Protein AF-A0A7S1Q6P8-F1 (afdb_monomer_lite)

Structure (mmCIF, N/CA/C/O backbone):
data_AF-A0A7S1Q6P8-F1
#
_entry.id   AF-A0A7S1Q6P8-F1
#
loop_
_atom_site.group_PDB
_atom_site.id
_atom_site.type_symbol
_atom_site.label_atom_id
_atom_site.label_alt_id
_atom_site.label_comp_id
_atom_site.label_asym_id
_atom_site.label_entity_id
_atom_site.label_seq_id
_atom_site.pdbx_PDB_ins_code
_atom_site.Cartn_x
_atom_site.Cartn_y
_atom_site.Cartn_z
_atom_site.occupancy
_atom_site.B_iso_or_equiv
_atom_site.auth_seq_id
_atom_site.auth_comp_id
_atom_site.auth_asym_id
_atom_site.auth_atom_id
_atom_site.pdbx_PDB_model_num
ATOM 1 N N . TRP A 1 1 ? -20.400 9.292 0.309 1.00 51.25 1 TRP A N 1
ATOM 2 C CA . TRP A 1 1 ? -21.193 10.166 1.201 1.00 51.25 1 TRP A CA 1
ATOM 3 C C . TRP A 1 1 ? -22.597 10.449 0.636 1.00 51.25 1 TRP A C 1
ATOM 5 O O . TRP A 1 1 ? -23.075 11.571 0.716 1.00 51.25 1 TRP A O 1
ATOM 15 N N . ALA A 1 2 ? -23.300 9.441 0.095 1.00 43.91 2 ALA A N 1
ATOM 16 C CA . ALA A 1 2 ? -24.632 9.648 -0.501 1.00 43.91 2 ALA A CA 1
ATOM 17 C C . ALA A 1 2 ? -25.637 8.502 -0.257 1.00 43.91 2 ALA A C 1
ATOM 19 O O . ALA A 1 2 ? -26.727 8.527 -0.811 1.00 43.91 2 ALA A O 1
ATOM 20 N N . GLN A 1 3 ? -25.320 7.512 0.589 1.00 49.56 3 GLN A N 1
ATOM 21 C CA . GLN A 1 3 ? -26.129 6.283 0.680 1.00 49.56 3 GLN A CA 1
ATOM 22 C C . GLN A 1 3 ? -26.437 5.836 2.115 1.00 49.56 3 GLN A C 1
ATOM 24 O O . GLN A 1 3 ? -26.665 4.662 2.372 1.00 49.56 3 GLN A O 1
ATOM 29 N N . ALA A 1 4 ? -26.461 6.786 3.055 1.00 41.28 4 ALA A N 1
ATOM 30 C CA . ALA A 1 4 ? -26.738 6.530 4.473 1.00 41.28 4 ALA A CA 1
ATOM 31 C C . ALA A 1 4 ? -27.912 7.361 5.033 1.00 41.28 4 ALA A C 1
ATOM 33 O O . ALA A 1 4 ? -28.064 7.479 6.243 1.00 41.28 4 ALA A O 1
ATOM 34 N N . ARG A 1 5 ? -28.755 7.952 4.172 1.00 45.06 5 ARG A N 1
ATOM 35 C CA . ARG A 1 5 ? -29.907 8.782 4.590 1.00 45.06 5 ARG A CA 1
ATOM 36 C C . ARG A 1 5 ? -31.269 8.076 4.560 1.00 45.06 5 ARG A C 1
ATOM 38 O O . ARG A 1 5 ? -32.252 8.669 4.971 1.00 45.06 5 ARG A O 1
ATOM 45 N N . SER A 1 6 ? -31.352 6.813 4.137 1.00 45.47 6 SER A N 1
ATOM 46 C CA . SER A 1 6 ? -32.646 6.186 3.803 1.00 45.47 6 SER A CA 1
ATOM 47 C C . SER A 1 6 ? -33.404 5.503 4.959 1.00 45.47 6 SER A C 1
ATOM 49 O O . SER A 1 6 ? -34.444 4.904 4.704 1.00 45.47 6 SER A O 1
ATOM 51 N N . ARG A 1 7 ? -32.925 5.526 6.212 1.00 46.97 7 ARG A N 1
ATOM 52 C CA . ARG A 1 7 ? -33.572 4.782 7.323 1.00 46.97 7 ARG A CA 1
ATOM 53 C C . ARG A 1 7 ? -34.144 5.630 8.458 1.00 46.97 7 ARG A C 1
ATOM 55 O O . ARG A 1 7 ? -34.650 5.060 9.417 1.00 46.97 7 ARG A O 1
ATOM 62 N N . VAL A 1 8 ? -34.111 6.958 8.355 1.00 47.97 8 VAL A N 1
ATOM 63 C CA . VAL A 1 8 ? -34.604 7.833 9.438 1.00 47.97 8 VAL A CA 1
ATOM 64 C C . VAL A 1 8 ? -36.068 8.263 9.252 1.00 47.97 8 VAL A C 1
ATOM 66 O O . VAL A 1 8 ? -36.716 8.640 10.220 1.00 47.97 8 VAL A O 1
ATOM 69 N N . ASP A 1 9 ? -36.640 8.114 8.052 1.00 42.41 9 ASP A N 1
ATOM 70 C CA . ASP A 1 9 ? -37.996 8.608 7.749 1.00 42.41 9 ASP A CA 1
ATOM 71 C C . ASP A 1 9 ? -39.147 7.646 8.106 1.00 42.41 9 ASP A C 1
ATOM 73 O O . ASP A 1 9 ? -40.316 8.016 8.018 1.00 42.41 9 ASP A O 1
ATOM 77 N N . SER A 1 10 ? -38.874 6.410 8.544 1.00 47.16 10 SER A N 1
ATOM 78 C CA . SER A 1 10 ? -39.944 5.429 8.830 1.00 47.16 10 SER A CA 1
ATOM 79 C C . SER A 1 10 ? -40.502 5.453 10.258 1.00 47.16 10 SER A C 1
ATOM 81 O O . SER A 1 10 ? -41.480 4.762 10.526 1.00 47.16 10 SER A O 1
ATOM 83 N N . VAL A 1 11 ? -39.946 6.246 11.180 1.00 47.44 11 VAL A N 1
ATOM 84 C CA . VAL A 1 11 ? -40.383 6.226 12.595 1.00 47.44 11 VAL A CA 1
ATOM 85 C C . VAL A 1 11 ? -41.425 7.311 12.919 1.00 47.44 11 VAL A C 1
ATOM 87 O O . VAL A 1 11 ? -42.107 7.226 13.937 1.00 47.44 11 VAL A O 1
ATOM 90 N N . LEU A 1 12 ? -41.647 8.296 12.040 1.00 48.31 12 LEU A N 1
ATOM 91 C CA . LEU A 1 12 ? -42.577 9.402 12.321 1.00 48.31 12 LEU A CA 1
ATOM 92 C C . LEU A 1 12 ? -44.067 9.106 12.049 1.00 48.31 12 LEU A C 1
ATOM 94 O O . LEU A 1 12 ? -44.909 9.950 12.343 1.00 48.31 12 LEU A O 1
ATOM 98 N N . HIS A 1 13 ? -44.426 7.924 11.536 1.00 50.47 13 HIS A N 1
ATOM 99 C CA . HIS A 1 13 ? -45.805 7.627 11.111 1.00 50.47 13 HIS A CA 1
ATOM 100 C C . HIS A 1 13 ? -46.725 6.986 12.172 1.00 50.47 13 HIS A C 1
ATOM 102 O O . HIS A 1 13 ? -47.880 6.704 11.865 1.00 50.47 13 HIS A O 1
ATOM 108 N N . CYS A 1 14 ? -46.281 6.804 13.422 1.00 49.88 14 CYS A N 1
ATOM 109 C CA . CYS A 1 14 ? -47.094 6.166 14.478 1.00 49.88 14 CYS A CA 1
ATOM 110 C C . CYS A 1 14 ? -47.645 7.120 15.555 1.00 49.88 14 CYS A C 1
ATOM 112 O O . CYS A 1 14 ? -48.134 6.654 16.583 1.00 49.88 14 CYS A O 1
ATOM 114 N N . LEU A 1 15 ? -47.592 8.442 15.361 1.00 48.75 15 LEU A N 1
ATOM 115 C CA . LEU A 1 15 ? -48.168 9.392 16.319 1.00 48.75 15 LEU A CA 1
ATOM 116 C C . LEU A 1 15 ? -49.629 9.714 15.956 1.00 48.75 15 LEU A C 1
ATOM 118 O O . LEU A 1 15 ? -49.877 10.315 14.908 1.00 48.75 15 LEU A O 1
ATOM 122 N N . PRO A 1 16 ? -50.613 9.339 16.796 1.00 55.16 16 PRO A N 1
ATOM 123 C CA . PRO A 1 16 ? -52.007 9.690 16.565 1.00 55.16 16 PRO A CA 1
ATOM 124 C C . PRO A 1 16 ? -52.215 11.216 16.630 1.00 55.16 16 PRO A C 1
ATOM 126 O O . PRO A 1 16 ? -51.454 11.932 17.290 1.00 55.16 16 PRO A O 1
ATOM 129 N N . PRO A 1 17 ? -53.261 11.749 15.971 1.00 48.91 17 PRO A N 1
ATOM 130 C CA . PRO A 1 17 ? -53.504 13.182 15.894 1.00 48.91 17 PRO A CA 1
ATOM 131 C C . PRO A 1 17 ? -53.931 13.740 17.260 1.00 48.91 17 PRO A C 1
ATOM 133 O O . PRO A 1 17 ? -55.097 13.695 17.646 1.00 48.91 17 PRO A O 1
ATOM 136 N N . LEU A 1 18 ? -52.986 14.367 17.962 1.00 53.00 18 LEU A N 1
ATOM 137 C CA . LEU A 1 18 ? -53.161 15.097 19.231 1.00 53.00 18 LEU A CA 1
ATOM 138 C C . LEU A 1 18 ? -54.118 16.310 19.163 1.00 53.00 18 LEU A C 1
ATOM 140 O O . LEU A 1 18 ? -54.273 17.040 20.140 1.00 53.00 18 LEU A O 1
ATOM 144 N N . ARG A 1 19 ? -54.808 16.535 18.039 1.00 52.91 19 ARG A N 1
ATOM 145 C CA . ARG A 1 19 ? -55.748 17.654 17.872 1.00 52.91 19 ARG A CA 1
ATOM 146 C C . ARG A 1 19 ? -57.063 17.480 18.639 1.00 52.91 19 ARG A C 1
ATOM 148 O O . ARG A 1 19 ? -57.709 18.482 18.927 1.00 52.91 19 ARG A O 1
ATOM 155 N N . SER A 1 20 ? -57.437 16.260 19.027 1.00 50.84 20 SER A N 1
ATOM 156 C CA . SER A 1 20 ? -58.691 16.024 19.768 1.00 50.84 20 SER A CA 1
ATOM 157 C C . SER A 1 20 ? -58.580 16.251 21.281 1.00 50.84 20 SER A C 1
ATOM 159 O O . SER A 1 20 ? -59.590 16.513 21.927 1.00 50.84 20 SER A O 1
ATOM 161 N N . LEU A 1 21 ? -57.372 16.219 21.857 1.00 52.59 21 LEU A N 1
ATOM 162 C CA . LEU A 1 21 ? -57.162 16.382 23.305 1.00 52.59 21 LEU A CA 1
ATOM 163 C C . LEU A 1 21 ? -57.218 17.846 23.777 1.00 52.59 21 LEU A C 1
ATOM 165 O O . LEU A 1 21 ? -57.480 18.108 24.945 1.00 52.59 21 LEU A O 1
ATOM 169 N N . LEU A 1 22 ? -57.057 18.808 22.864 1.00 49.91 22 LEU A N 1
ATOM 170 C CA . LEU A 1 22 ? -57.112 20.243 23.172 1.00 49.91 22 LEU A CA 1
ATOM 171 C C . LEU A 1 22 ? -58.538 20.812 23.281 1.00 49.91 22 LEU A C 1
ATOM 173 O O . LEU A 1 22 ? -58.700 21.937 23.741 1.00 49.91 22 LEU A O 1
ATOM 177 N N . ARG A 1 23 ? -59.579 20.051 22.908 1.00 49.91 23 ARG A N 1
ATOM 178 C CA . ARG A 1 23 ? -60.986 20.488 23.023 1.00 49.91 23 ARG A CA 1
ATOM 179 C C . ARG A 1 23 ? -61.669 20.121 24.344 1.00 49.91 23 ARG A C 1
ATOM 181 O O . ARG A 1 23 ? -62.750 20.628 24.598 1.00 49.91 23 ARG A O 1
ATOM 188 N N . LEU A 1 24 ? -61.049 19.299 25.194 1.00 50.91 24 LEU A N 1
ATOM 189 C CA . LEU A 1 24 ? -61.631 18.876 26.481 1.00 50.91 24 LEU A CA 1
ATOM 190 C C . LEU A 1 24 ? -61.205 19.735 27.685 1.00 50.91 24 LEU A C 1
ATOM 192 O O . LEU A 1 24 ? -61.640 19.472 28.799 1.00 50.91 24 LEU A O 1
ATOM 196 N N . LEU A 1 25 ? -60.379 20.767 27.485 1.00 52.50 25 LEU A N 1
ATOM 197 C CA . LEU A 1 25 ? -59.913 21.656 28.563 1.00 52.50 25 LEU A CA 1
ATOM 198 C C . LEU A 1 25 ? -60.624 23.018 28.594 1.00 52.50 25 LEU A C 1
ATOM 200 O O . LEU A 1 25 ? -60.180 23.925 29.295 1.00 52.50 25 LEU A O 1
ATOM 204 N N . ALA A 1 26 ? -61.709 23.175 27.837 1.00 51.38 26 ALA A N 1
ATOM 205 C CA . ALA A 1 26 ? -62.374 24.457 27.639 1.00 51.38 26 ALA A CA 1
ATOM 206 C C . ALA A 1 26 ? -63.813 24.496 28.168 1.00 51.38 26 ALA A C 1
ATOM 208 O O . ALA A 1 26 ? -64.624 25.187 27.583 1.00 51.38 26 ALA A O 1
ATOM 209 N N . GLU A 1 27 ? -64.148 23.801 29.257 1.00 54.00 27 GLU A N 1
ATOM 210 C CA . GLU A 1 27 ? -65.382 24.079 30.009 1.00 54.00 27 GLU A CA 1
ATOM 211 C C . GLU A 1 27 ? -65.354 23.359 31.362 1.00 54.00 27 GLU A C 1
ATOM 213 O O . GLU A 1 27 ? -65.274 22.137 31.419 1.00 54.00 27 GLU A O 1
ATOM 218 N N . GLY A 1 28 ? -65.431 24.124 32.456 1.00 50.19 28 GLY A N 1
ATOM 219 C CA . GLY A 1 28 ? -65.806 23.587 33.766 1.00 50.19 28 GLY A CA 1
ATOM 220 C C . GLY A 1 28 ? -64.773 23.727 34.887 1.00 50.19 28 GLY A C 1
ATOM 221 O O . GLY A 1 28 ? -63.853 22.934 35.021 1.00 50.19 28 GLY A O 1
ATOM 222 N N . GLU A 1 29 ? -65.056 24.688 35.769 1.00 45.53 29 GLU A N 1
ATOM 223 C CA . GLU A 1 29 ? -64.850 24.591 37.224 1.00 45.53 29 GLU A CA 1
ATOM 224 C C . GLU A 1 29 ? -63.482 24.976 37.820 1.00 45.53 29 GLU A C 1
ATOM 226 O O . GLU A 1 29 ? -62.577 24.194 38.108 1.00 45.53 29 GLU A O 1
ATOM 231 N N . ARG A 1 30 ? -63.426 26.272 38.140 1.00 54.28 30 ARG A N 1
ATOM 232 C CA . ARG A 1 30 ? -62.361 27.052 38.783 1.00 54.28 30 ARG A CA 1
ATOM 233 C C . ARG A 1 30 ? -62.016 26.694 40.245 1.00 54.28 30 ARG A C 1
ATOM 235 O O . ARG A 1 30 ? -61.302 27.469 40.869 1.00 54.28 30 ARG A O 1
ATOM 242 N N . MET A 1 31 ? -62.477 25.587 40.832 1.00 46.78 31 MET A N 1
ATOM 243 C CA . MET A 1 31 ? -62.364 25.383 42.299 1.00 46.78 31 MET A CA 1
ATOM 244 C C . MET A 1 31 ? -61.728 24.058 42.756 1.00 46.78 31 MET A C 1
ATOM 246 O O . MET A 1 31 ? -61.618 23.826 43.954 1.00 46.78 31 MET A O 1
ATOM 250 N N . ALA A 1 32 ? -61.210 23.224 41.847 1.00 46.69 32 ALA A N 1
ATOM 251 C CA . ALA A 1 32 ? -60.423 22.025 42.201 1.00 46.69 32 ALA A CA 1
ATOM 252 C C . ALA A 1 32 ? -58.917 22.159 41.874 1.00 46.69 32 ALA A C 1
ATOM 254 O O . ALA A 1 32 ? -58.173 21.175 41.869 1.00 46.69 32 ALA A O 1
ATOM 255 N N . PHE A 1 33 ? -58.455 23.375 41.563 1.00 47.09 33 PHE A N 1
ATOM 256 C CA . PHE A 1 33 ? -57.175 23.595 40.877 1.00 47.09 33 PHE A CA 1
ATOM 257 C C . PHE A 1 33 ? -55.935 23.601 41.789 1.00 47.09 33 PHE A C 1
ATOM 259 O O . PHE A 1 33 ? -54.826 23.384 41.312 1.00 47.09 33 PHE A O 1
ATOM 266 N N . MET A 1 34 ? -56.091 23.786 43.103 1.00 50.31 34 MET A N 1
ATOM 267 C CA . MET A 1 34 ? -54.940 23.893 44.018 1.00 50.31 34 MET A CA 1
ATOM 268 C C . MET A 1 34 ? -54.449 22.545 44.573 1.00 50.31 34 MET A C 1
ATOM 270 O O . MET A 1 34 ? -53.298 22.440 44.980 1.00 50.31 34 MET A O 1
ATOM 274 N N . SER A 1 35 ? -55.276 21.492 44.571 1.00 48.28 35 SER A N 1
ATOM 275 C CA . SER A 1 35 ? -54.912 20.207 45.201 1.00 48.28 35 SER A CA 1
ATOM 276 C C . SER A 1 35 ? -54.265 19.209 44.225 1.00 48.28 35 SER A C 1
ATOM 278 O O . SER A 1 35 ? -53.364 18.461 44.596 1.00 48.28 35 SER A O 1
ATOM 280 N N . ARG A 1 36 ? -54.635 19.243 42.937 1.00 50.28 36 ARG A N 1
ATOM 281 C CA . ARG A 1 36 ? -54.051 18.357 41.910 1.00 50.28 36 ARG A CA 1
ATOM 282 C C . ARG A 1 36 ? -52.706 18.840 41.354 1.00 50.28 36 ARG A C 1
ATOM 284 O O . ARG A 1 36 ? -51.905 18.010 40.934 1.00 50.28 36 ARG A O 1
ATOM 291 N N . ALA A 1 37 ? -52.428 20.146 41.395 1.00 50.69 37 ALA A N 1
ATOM 292 C CA . ALA A 1 37 ? -51.150 20.710 40.947 1.00 50.69 37 ALA A CA 1
ATOM 293 C C . ALA A 1 37 ? -49.971 20.288 41.847 1.00 50.69 37 ALA A C 1
ATOM 295 O O . ALA A 1 37 ? -48.881 20.014 41.349 1.00 50.69 37 ALA A O 1
ATOM 296 N N . VAL A 1 38 ? -50.206 20.155 43.158 1.00 53.00 38 VAL A N 1
ATOM 297 C CA . VAL A 1 38 ? -49.197 19.698 44.131 1.00 53.00 38 VAL A CA 1
ATOM 298 C C . VAL A 1 38 ? -48.862 18.214 43.938 1.00 53.00 38 VAL A C 1
ATOM 300 O O . VAL A 1 38 ? -47.695 17.836 43.991 1.00 53.00 38 VAL A O 1
ATOM 303 N N . LEU A 1 39 ? -49.860 17.376 43.633 1.00 52.81 39 LEU A N 1
ATOM 304 C CA . LEU A 1 39 ? -49.639 15.957 43.330 1.00 52.81 39 LEU A CA 1
ATOM 305 C C . LEU A 1 39 ? -48.896 15.743 42.004 1.00 52.81 39 LEU A C 1
ATOM 307 O O . LEU A 1 39 ? -48.071 14.838 41.918 1.00 52.81 39 LEU A O 1
ATOM 311 N N . PHE A 1 40 ? -49.132 16.587 40.995 1.00 51.16 40 PHE A N 1
ATOM 312 C CA . PHE A 1 40 ? -48.366 16.526 39.749 1.00 51.16 40 PHE A CA 1
ATOM 313 C C . PHE A 1 40 ? -46.909 16.958 39.954 1.00 51.16 40 PHE A C 1
ATOM 315 O O . PHE A 1 40 ? -46.026 16.269 39.460 1.00 51.16 40 PHE A O 1
ATOM 322 N N . LEU A 1 41 ? -46.643 18.020 40.729 1.00 51.97 41 LEU A N 1
ATOM 323 C CA . LEU A 1 41 ? -45.286 18.529 40.994 1.00 51.97 41 LEU A CA 1
ATOM 324 C C . LEU A 1 41 ? -44.402 17.572 41.817 1.00 51.97 41 LEU A C 1
ATOM 326 O O . LEU A 1 41 ? -43.190 17.550 41.614 1.00 51.97 41 LEU A O 1
ATOM 330 N N . LEU A 1 42 ? -44.981 16.745 42.694 1.00 52.19 42 LEU A N 1
ATOM 331 C CA . LEU A 1 42 ? -44.228 15.774 43.503 1.00 52.19 42 LEU A CA 1
ATOM 332 C C . LEU A 1 42 ? -43.863 14.473 42.759 1.00 52.19 42 LEU A C 1
ATOM 334 O O . LEU A 1 42 ? -43.037 13.711 43.255 1.00 52.19 42 LEU A O 1
ATOM 338 N N . ALA A 1 43 ? -44.424 14.220 41.570 1.00 48.03 43 ALA A N 1
ATOM 339 C CA . ALA A 1 43 ? -44.140 13.017 40.777 1.00 48.03 43 ALA A CA 1
ATOM 340 C C . ALA A 1 43 ? -43.075 13.216 39.674 1.00 48.03 43 ALA A C 1
ATOM 342 O O . ALA A 1 43 ? -42.583 12.236 39.115 1.00 48.03 43 ALA A O 1
ATOM 343 N N . LEU A 1 44 ? -42.669 14.458 39.368 1.00 50.31 44 LEU A N 1
ATOM 344 C CA . LEU A 1 44 ? -41.661 14.736 38.331 1.00 50.31 44 LEU A CA 1
ATOM 345 C C . LEU A 1 44 ? -40.216 14.277 38.624 1.00 50.31 44 LEU A C 1
ATOM 347 O O . LEU A 1 44 ? -39.534 13.946 37.652 1.00 50.31 44 LEU A O 1
ATOM 351 N N . PRO A 1 45 ? -39.691 14.220 39.868 1.00 51.22 45 PRO A N 1
ATOM 352 C CA . PRO A 1 45 ? -38.269 13.921 40.056 1.00 51.22 45 PRO A CA 1
ATOM 353 C C . PRO A 1 45 ? -37.926 12.451 39.796 1.00 51.22 45 PRO A C 1
ATOM 355 O O . PRO A 1 45 ? -36.774 12.140 39.510 1.00 51.22 45 PRO A O 1
ATOM 358 N N . ALA A 1 46 ? -38.913 11.547 39.828 1.00 50.38 46 ALA A N 1
ATOM 359 C CA . ALA A 1 46 ? -38.678 10.158 39.464 1.00 50.38 46 ALA A CA 1
ATOM 360 C C . ALA A 1 46 ? -38.364 10.033 37.969 1.00 50.38 46 ALA A C 1
ATOM 362 O O . ALA A 1 46 ? -37.483 9.260 37.631 1.00 50.38 46 ALA A O 1
ATOM 363 N N . ALA A 1 47 ? -39.019 10.816 37.096 1.00 49.28 47 ALA A N 1
ATOM 364 C CA . ALA A 1 47 ? -38.919 10.698 35.637 1.00 49.28 47 ALA A CA 1
ATOM 365 C C . ALA A 1 47 ? -37.565 11.096 35.030 1.00 49.28 47 ALA A C 1
ATOM 367 O O . ALA A 1 47 ? -37.151 10.563 34.003 1.00 49.28 47 ALA A O 1
ATOM 368 N N . ALA A 1 48 ? -36.863 12.023 35.678 1.00 52.12 48 ALA A N 1
ATOM 369 C CA . ALA A 1 48 ? -35.588 12.533 35.189 1.00 52.12 48 ALA A CA 1
ATOM 370 C C . ALA A 1 48 ? -34.404 11.595 35.484 1.00 52.12 48 ALA A C 1
ATOM 372 O O . ALA A 1 48 ? -33.395 11.663 34.786 1.00 52.12 48 ALA A O 1
ATOM 373 N N . ALA A 1 49 ? -34.522 10.706 36.478 1.00 52.28 49 ALA A N 1
ATOM 374 C CA . ALA A 1 49 ? -33.429 9.819 36.878 1.00 52.28 49 ALA A CA 1
ATOM 375 C C . ALA A 1 49 ? -33.148 8.711 35.840 1.00 52.28 49 ALA A C 1
ATOM 377 O O . ALA A 1 49 ? -31.991 8.451 35.533 1.00 52.28 49 ALA A O 1
ATOM 378 N N . TRP A 1 50 ? -34.180 8.132 35.213 1.00 56.06 50 TRP A N 1
ATOM 379 C CA . TRP A 1 50 ? -34.016 7.068 34.203 1.00 56.06 50 TRP A CA 1
ATOM 380 C C . TRP A 1 50 ? -33.584 7.588 32.828 1.00 56.06 50 TRP A C 1
ATOM 382 O O . TRP A 1 50 ? -33.042 6.833 32.023 1.00 56.06 50 TRP A O 1
ATOM 392 N N . ALA A 1 51 ? -33.793 8.875 32.541 1.00 54.47 51 ALA A N 1
ATOM 393 C CA . ALA A 1 51 ? -33.358 9.468 31.280 1.00 54.47 51 ALA A CA 1
ATOM 394 C C . ALA A 1 51 ? -31.827 9.620 31.202 1.00 54.47 51 ALA A C 1
ATOM 396 O O . ALA A 1 51 ? -31.266 9.524 30.113 1.00 54.47 51 ALA A O 1
ATOM 397 N N . ALA A 1 52 ? -31.149 9.817 32.338 1.00 54.84 52 ALA A N 1
ATOM 398 C CA . ALA A 1 52 ? -29.694 9.954 32.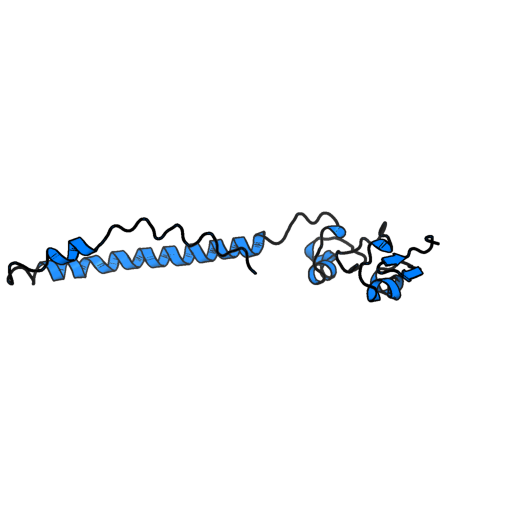381 1.00 54.84 52 ALA A CA 1
ATOM 399 C C . ALA A 1 52 ? -28.970 8.618 32.120 1.00 54.84 52 ALA A C 1
ATOM 401 O O . ALA A 1 52 ? -28.004 8.588 31.364 1.00 54.84 52 ALA A O 1
ATOM 402 N N . GLU A 1 53 ? -29.480 7.501 32.649 1.00 54.91 53 GLU A N 1
ATOM 403 C CA . GLU A 1 53 ? -28.869 6.171 32.464 1.00 54.91 53 GLU A CA 1
ATOM 404 C C . GLU A 1 53 ? -28.950 5.651 31.016 1.00 54.91 53 GLU A C 1
ATOM 406 O O . GLU A 1 53 ? -28.089 4.891 30.573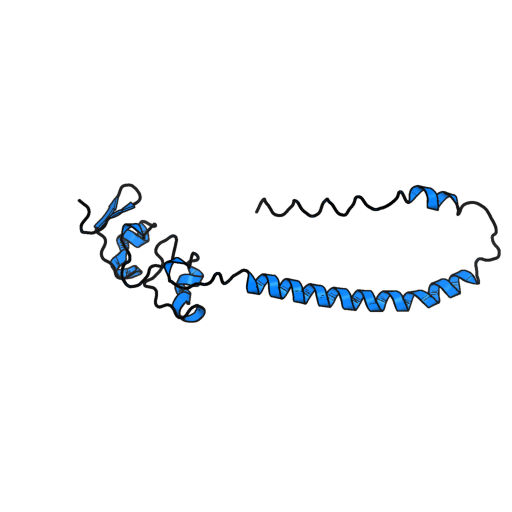 1.00 54.91 53 GLU A O 1
ATOM 411 N N . LEU A 1 54 ? -29.946 6.084 30.235 1.00 56.16 54 LEU A N 1
ATOM 412 C CA . LEU A 1 54 ? -30.097 5.664 28.836 1.00 56.16 54 LEU A CA 1
ATOM 413 C C . LEU A 1 54 ? -29.127 6.371 27.873 1.00 56.16 54 LEU A C 1
ATOM 415 O O . LEU A 1 54 ? -28.818 5.825 26.812 1.00 56.16 54 LEU A O 1
ATOM 419 N N . LEU A 1 55 ? -28.623 7.558 28.227 1.00 59.09 55 LEU A N 1
ATOM 420 C CA . LEU A 1 55 ? -27.680 8.312 27.393 1.00 59.09 55 LEU A CA 1
ATOM 421 C C . LEU A 1 55 ? -26.242 7.775 27.492 1.00 59.09 55 LEU A C 1
ATOM 423 O O . LEU A 1 55 ? -25.553 7.724 26.472 1.00 59.09 55 LEU A O 1
ATOM 427 N N . ASP A 1 56 ? -25.815 7.287 28.660 1.00 61.56 56 ASP A N 1
ATOM 428 C CA . ASP A 1 56 ? -24.487 6.671 28.823 1.00 61.56 56 ASP A CA 1
ATOM 429 C C . ASP A 1 56 ? -24.375 5.304 28.122 1.00 61.56 56 ASP A C 1
ATOM 431 O O . ASP A 1 56 ? -23.333 4.962 27.555 1.00 61.56 56 ASP A O 1
ATOM 435 N N . ALA A 1 57 ? -25.465 4.531 28.069 1.00 62.72 57 ALA A N 1
ATOM 436 C CA . ALA A 1 57 ? -25.479 3.239 27.381 1.00 62.72 57 ALA A CA 1
ATOM 437 C C . ALA A 1 57 ? -25.327 3.372 25.851 1.00 62.72 57 ALA A C 1
ATOM 439 O O . ALA A 1 57 ? -24.700 2.523 25.212 1.00 62.72 57 ALA A O 1
ATOM 440 N N . ALA A 1 58 ? -25.857 4.444 25.251 1.00 67.94 58 ALA A N 1
ATOM 441 C CA . ALA A 1 58 ? -25.752 4.683 23.811 1.00 67.94 58 ALA A CA 1
ATOM 442 C C . ALA A 1 58 ? -24.312 5.019 23.373 1.00 67.94 58 ALA A C 1
ATOM 444 O O . ALA A 1 58 ? -23.849 4.528 22.340 1.00 67.94 58 ALA A O 1
ATOM 445 N N . ALA A 1 59 ? -23.572 5.779 24.188 1.00 66.62 59 ALA A N 1
ATOM 446 C CA . ALA A 1 59 ? -22.193 6.167 23.889 1.00 66.62 59 ALA A CA 1
ATOM 447 C C . ALA A 1 59 ? -21.243 4.955 23.793 1.00 66.62 59 ALA A C 1
ATOM 449 O O . ALA A 1 59 ? -20.402 4.895 22.893 1.00 66.62 59 ALA A O 1
ATOM 450 N N . LEU A 1 60 ? -21.418 3.947 24.655 1.00 62.72 60 LEU A N 1
ATOM 451 C CA . LEU A 1 60 ? -20.609 2.720 24.635 1.00 62.72 60 LEU A CA 1
ATOM 452 C C . LEU A 1 60 ? -20.866 1.847 23.395 1.00 62.72 60 LEU A C 1
ATOM 454 O O . LEU A 1 60 ? -19.941 1.214 22.877 1.00 62.72 60 LEU A O 1
ATOM 458 N N . VAL A 1 61 ? -22.099 1.824 22.882 1.00 70.25 61 VAL A N 1
ATOM 459 C CA . VAL A 1 61 ? -22.453 1.045 21.682 1.00 70.25 61 VAL A CA 1
ATOM 460 C C . VAL A 1 61 ? -21.851 1.671 20.421 1.00 70.25 61 VAL A C 1
ATOM 462 O O . VAL A 1 61 ? -21.308 0.955 19.577 1.00 70.25 61 VAL A O 1
ATOM 465 N N . GLN A 1 62 ? -21.861 3.001 20.310 1.00 65.00 62 GLN A N 1
ATOM 466 C CA . GLN A 1 62 ? -21.213 3.695 19.192 1.00 65.00 62 GLN A CA 1
ATOM 467 C C . GLN A 1 62 ? -19.690 3.523 19.189 1.00 65.00 62 GLN A C 1
ATOM 469 O O . GLN A 1 62 ? -19.102 3.385 18.118 1.00 65.00 62 GLN A O 1
ATOM 474 N N . GLN A 1 63 ? -19.058 3.435 20.362 1.00 61.09 63 GLN A N 1
ATOM 475 C CA . GLN A 1 63 ? -17.610 3.231 20.466 1.00 61.09 63 GLN A CA 1
ATOM 476 C C . GLN A 1 63 ? -17.160 1.845 19.973 1.00 61.09 63 GLN A C 1
ATOM 478 O O . GLN A 1 63 ? -16.100 1.717 19.352 1.00 61.09 63 GLN A O 1
ATOM 483 N N . ARG A 1 64 ? -17.969 0.798 20.194 1.00 61.47 64 ARG A N 1
ATOM 484 C CA . ARG A 1 64 ? -17.685 -0.543 19.653 1.00 61.47 64 ARG A CA 1
ATOM 485 C C . ARG A 1 64 ? -17.829 -0.597 18.138 1.00 61.47 64 ARG A C 1
ATOM 487 O O . ARG A 1 64 ? -16.967 -1.166 17.480 1.00 61.47 64 ARG A O 1
ATOM 494 N N . LEU A 1 65 ? -18.851 0.045 17.575 1.00 59.72 65 LEU A N 1
ATOM 495 C CA . LEU A 1 65 ? -19.064 0.042 16.124 1.00 59.72 65 LEU A CA 1
ATOM 496 C C . LEU A 1 65 ? -17.920 0.731 15.367 1.00 59.72 65 LEU A C 1
ATOM 498 O O . LEU A 1 65 ? -17.471 0.218 14.349 1.00 59.72 65 LEU A O 1
ATOM 502 N N . THR A 1 66 ? -17.362 1.821 15.901 1.00 56.56 66 THR A N 1
ATOM 503 C CA . THR A 1 66 ? -16.208 2.486 15.268 1.00 56.56 66 THR A CA 1
ATOM 504 C C . THR A 1 66 ? -14.899 1.705 15.384 1.00 56.56 66 THR A C 1
ATOM 506 O O . THR A 1 66 ? -13.972 1.964 14.621 1.00 56.56 66 THR A O 1
ATOM 509 N N . THR A 1 67 ? -14.802 0.776 16.337 1.00 55.06 67 THR A N 1
ATOM 510 C CA . THR A 1 67 ? -13.575 0.001 16.581 1.00 55.06 67 THR A CA 1
ATOM 511 C C . THR A 1 67 ? -13.572 -1.319 15.798 1.00 55.06 67 THR A C 1
ATOM 513 O O . THR A 1 67 ? -12.513 -1.778 15.381 1.00 55.06 67 THR A O 1
ATOM 516 N N . GLU A 1 68 ? -14.750 -1.888 15.526 1.00 56.03 68 GLU A N 1
ATOM 517 C CA . GLU A 1 68 ? -14.901 -3.225 14.929 1.00 56.03 68 GLU A CA 1
ATOM 518 C C . GLU A 1 68 ? -15.068 -3.213 13.395 1.00 56.03 68 GLU A C 1
ATOM 520 O O . GLU A 1 68 ? -14.835 -4.227 12.745 1.00 56.03 68 GLU A O 1
ATOM 525 N N . GLU A 1 69 ? -15.414 -2.082 12.764 1.00 52.75 69 GLU A N 1
ATOM 526 C CA . GLU A 1 69 ? -15.604 -2.018 11.297 1.00 52.75 69 GLU A CA 1
ATOM 527 C C . GLU A 1 69 ? -14.290 -2.034 10.483 1.00 52.75 69 GLU A C 1
ATOM 529 O O . GLU A 1 69 ? -14.296 -1.990 9.251 1.00 52.75 69 GLU A O 1
ATOM 534 N N . GLY A 1 70 ? -13.134 -2.081 11.149 1.00 56.84 70 GLY A N 1
ATOM 535 C CA . GLY A 1 70 ? -11.845 -1.827 10.512 1.00 56.84 70 GLY A CA 1
ATOM 536 C C . GLY A 1 70 ? -11.011 -3.051 10.161 1.00 56.84 70 GLY A C 1
ATOM 537 O O . GLY A 1 70 ? -10.200 -2.965 9.243 1.00 56.84 70 GLY A O 1
ATOM 538 N N . THR A 1 71 ? -11.150 -4.173 10.855 1.00 58.19 71 THR A N 1
ATOM 539 C CA . THR A 1 71 ? -10.301 -5.346 10.628 1.00 58.19 71 THR A CA 1
ATOM 540 C C . THR A 1 71 ? -11.105 -6.399 9.892 1.00 58.19 71 THR A C 1
ATOM 542 O O . THR A 1 71 ? -11.546 -7.381 10.475 1.00 58.19 71 THR A O 1
ATOM 545 N N . ARG A 1 72 ? -11.278 -6.215 8.575 1.00 64.75 72 ARG A N 1
ATOM 546 C CA . ARG A 1 72 ? -11.381 -7.399 7.707 1.00 64.75 72 ARG A CA 1
ATOM 547 C C . ARG A 1 72 ? -10.227 -8.326 8.088 1.00 64.75 72 ARG A C 1
ATOM 549 O O . ARG A 1 72 ? -9.157 -7.805 8.399 1.00 64.75 72 ARG A O 1
ATOM 556 N N . ASP A 1 73 ? -10.443 -9.636 8.097 1.00 84.31 73 ASP A N 1
ATOM 557 C CA . ASP A 1 73 ? -9.367 -10.600 8.326 1.00 84.31 73 ASP A CA 1
ATOM 558 C C . ASP A 1 73 ? -8.257 -10.342 7.300 1.00 84.31 73 ASP A C 1
ATOM 560 O O . ASP A 1 73 ? -8.362 -10.715 6.134 1.00 84.31 73 ASP A O 1
ATOM 564 N N . VAL A 1 74 ? -7.229 -9.602 7.719 1.00 93.56 74 VAL A N 1
ATOM 565 C CA . VAL A 1 74 ? -6.056 -9.299 6.907 1.00 93.56 74 VAL A CA 1
ATOM 566 C C . VAL A 1 74 ? -5.138 -10.495 7.080 1.00 93.56 74 VAL A C 1
ATOM 568 O O . VAL A 1 74 ? -4.405 -10.588 8.064 1.00 93.56 74 VAL A O 1
ATOM 571 N N . GLY A 1 75 ? -5.237 -11.441 6.149 1.00 95.31 75 GLY A N 1
ATOM 572 C CA . GLY A 1 75 ? -4.400 -12.638 6.133 1.00 95.31 75 GLY A CA 1
ATOM 573 C C . GLY A 1 75 ? -3.118 -12.445 5.327 1.00 95.31 75 GLY A C 1
ATOM 574 O O . GLY A 1 75 ? -2.132 -13.140 5.561 1.00 95.31 75 GLY A O 1
ATOM 575 N N . LYS A 1 76 ? -3.121 -11.497 4.384 1.00 96.56 76 LYS A N 1
ATOM 576 C CA . LYS A 1 76 ? -2.009 -11.225 3.464 1.00 96.56 76 LYS A CA 1
ATOM 577 C C . LYS A 1 76 ? -1.907 -9.738 3.111 1.00 96.56 76 LYS A C 1
ATOM 579 O O . LYS A 1 76 ? -2.823 -8.957 3.369 1.00 96.56 76 LYS A O 1
ATOM 584 N N . CYS A 1 77 ? -0.775 -9.329 2.538 1.00 97.12 77 CYS A N 1
ATOM 585 C CA . CYS A 1 77 ? -0.487 -7.921 2.236 1.00 97.12 77 CYS A CA 1
ATOM 586 C C . CYS A 1 77 ? -1.531 -7.303 1.290 1.00 97.12 77 CYS A C 1
ATOM 588 O O . CYS A 1 77 ? -1.974 -6.172 1.487 1.00 97.12 77 CYS A O 1
ATOM 590 N N . GLU A 1 78 ? -2.001 -8.080 0.324 1.00 95.69 78 GLU A N 1
ATOM 591 C CA . GLU A 1 78 ? -2.941 -7.681 -0.720 1.00 95.69 78 GLU A CA 1
ATOM 592 C C . GLU A 1 78 ? -4.345 -7.365 -0.177 1.00 95.69 78 GLU A C 1
ATOM 594 O O . GLU A 1 78 ? -5.142 -6.694 -0.842 1.00 95.69 78 GLU A O 1
ATOM 599 N N . ASP A 1 79 ? -4.657 -7.802 1.048 1.00 95.81 79 ASP A N 1
ATOM 600 C CA . ASP A 1 79 ? -5.913 -7.469 1.725 1.00 95.81 79 ASP A CA 1
ATOM 601 C C . ASP A 1 79 ? -5.908 -6.019 2.247 1.00 95.81 79 ASP A C 1
ATOM 603 O O . ASP A 1 79 ? -6.964 -5.421 2.479 1.00 95.81 79 ASP A O 1
ATOM 607 N N . ILE A 1 80 ? -4.726 -5.412 2.400 1.00 95.88 80 ILE A N 1
ATOM 608 C CA . ILE A 1 80 ? -4.559 -4.055 2.920 1.00 95.88 80 ILE A CA 1
ATOM 609 C C . ILE A 1 80 ? -4.731 -3.044 1.781 1.00 95.88 80 ILE A C 1
ATOM 611 O O . ILE A 1 80 ? -3.840 -2.846 0.958 1.00 95.88 80 ILE A O 1
ATOM 615 N N . ARG A 1 81 ? -5.876 -2.351 1.770 1.00 95.00 81 ARG A N 1
ATOM 616 C CA . ARG A 1 81 ? -6.261 -1.358 0.743 1.00 95.00 81 ARG A CA 1
ATOM 617 C C . ARG A 1 81 ? -6.014 0.102 1.134 1.00 95.00 81 ARG A C 1
ATOM 619 O O . ARG A 1 81 ? -6.436 1.008 0.426 1.00 95.00 81 ARG A O 1
ATOM 626 N N . GLU A 1 82 ? -5.331 0.350 2.249 1.00 95.44 82 GLU A N 1
ATOM 627 C CA . GLU A 1 82 ? -4.999 1.703 2.708 1.00 95.44 82 GLU A CA 1
ATOM 628 C C . GLU A 1 82 ? -3.486 1.862 2.884 1.00 95.44 82 GLU A C 1
ATO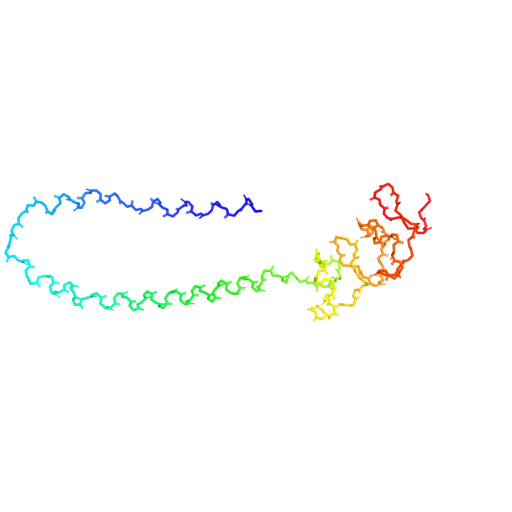M 630 O O . GLU A 1 82 ? -2.850 1.086 3.602 1.00 95.44 82 GLU A O 1
ATOM 635 N N . LEU A 1 83 ? -2.917 2.919 2.298 1.00 95.69 83 LEU A N 1
ATOM 636 C CA . LEU A 1 83 ? -1.486 3.235 2.377 1.00 95.69 83 LEU A CA 1
ATOM 637 C C . LEU A 1 83 ? -0.980 3.323 3.825 1.00 95.69 83 LEU A C 1
ATOM 639 O O . LEU A 1 83 ? 0.040 2.732 4.174 1.00 95.69 83 LEU A O 1
ATOM 643 N N . THR A 1 84 ? -1.704 4.039 4.686 1.00 96.56 84 THR A N 1
ATOM 644 C CA . THR A 1 84 ? -1.324 4.244 6.093 1.00 96.56 84 THR A CA 1
ATOM 645 C C . THR A 1 84 ? -1.301 2.937 6.883 1.00 96.56 84 THR A C 1
ATOM 647 O O . THR A 1 84 ? -0.474 2.772 7.781 1.00 96.56 84 THR A O 1
ATOM 650 N N . ARG A 1 85 ? -2.183 1.993 6.538 1.00 95.88 85 ARG A N 1
ATOM 651 C CA . ARG A 1 85 ? -2.207 0.646 7.115 1.00 95.88 85 ARG A CA 1
ATOM 652 C C . ARG A 1 85 ? -1.088 -0.219 6.556 1.00 95.88 85 ARG A C 1
ATOM 654 O O . ARG A 1 85 ? -0.448 -0.920 7.327 1.00 95.88 85 ARG A O 1
ATOM 661 N N . CYS A 1 86 ? -0.798 -0.123 5.260 1.00 97.19 86 CYS A N 1
ATOM 662 C CA . CYS A 1 86 ? 0.312 -0.832 4.623 1.00 97.19 86 CYS A CA 1
ATOM 663 C C . CYS A 1 86 ? 1.664 -0.439 5.238 1.00 97.19 86 CYS A C 1
ATOM 665 O O . CYS A 1 86 ? 2.453 -1.305 5.605 1.00 97.19 86 CYS A O 1
ATOM 667 N N . GLN A 1 87 ? 1.888 0.857 5.480 1.00 96.81 87 GLN A N 1
ATOM 668 C CA . GLN A 1 87 ? 3.085 1.361 6.171 1.00 96.81 87 GLN A CA 1
ATOM 669 C C . GLN A 1 87 ? 3.223 0.842 7.609 1.00 96.81 87 GLN A C 1
ATOM 671 O O . GLN A 1 87 ? 4.324 0.778 8.150 1.00 96.81 87 GLN A O 1
ATOM 676 N N . LYS A 1 88 ? 2.105 0.482 8.245 1.00 96.75 88 LYS A N 1
ATOM 677 C CA . LYS A 1 88 ? 2.057 -0.079 9.599 1.00 96.75 88 LYS A CA 1
ATOM 678 C C . LYS A 1 88 ? 1.790 -1.585 9.591 1.00 96.75 88 LYS A C 1
ATOM 680 O O . LYS A 1 88 ? 1.535 -2.140 10.655 1.00 96.75 88 LYS A O 1
ATOM 685 N N . SER A 1 89 ? 1.869 -2.249 8.436 1.00 96.50 89 SER A N 1
ATOM 686 C CA . SER A 1 89 ? 1.451 -3.645 8.253 1.00 96.50 89 SER A CA 1
ATOM 687 C C . SER A 1 89 ? 2.136 -4.589 9.234 1.00 96.50 89 SER A C 1
ATOM 689 O O . SER A 1 89 ? 1.468 -5.357 9.924 1.00 96.50 89 SER A O 1
ATOM 691 N N . LYS A 1 90 ? 3.448 -4.426 9.410 1.00 96.88 90 LYS A N 1
ATOM 692 C CA . LYS A 1 90 ? 4.225 -5.204 10.374 1.00 96.88 90 LYS A CA 1
ATOM 693 C C . LYS A 1 90 ? 3.762 -5.013 11.816 1.00 96.88 90 LYS A C 1
ATOM 695 O O . LYS A 1 90 ? 3.680 -5.973 12.572 1.00 96.88 90 LYS A O 1
ATOM 700 N N . LYS A 1 91 ? 3.442 -3.776 12.204 1.00 96.19 91 LYS A N 1
ATOM 701 C CA . LYS A 1 91 ? 3.034 -3.435 13.575 1.00 96.19 91 LYS A CA 1
ATOM 702 C C . LYS A 1 91 ? 1.581 -3.814 13.865 1.00 96.19 91 LYS A C 1
ATOM 704 O O . LYS A 1 91 ? 1.276 -4.203 14.985 1.00 96.19 91 LYS A O 1
ATOM 709 N N . THR A 1 92 ? 0.692 -3.643 12.892 1.00 94.19 92 THR A N 1
ATOM 710 C CA . THR A 1 92 ? -0.756 -3.815 13.068 1.00 94.19 92 THR A CA 1
ATOM 711 C C . THR A 1 92 ? -1.214 -5.238 12.756 1.00 94.19 92 THR A C 1
ATOM 713 O O . THR A 1 92 ? -2.097 -5.735 13.445 1.00 94.19 92 THR A O 1
ATOM 716 N N . TYR A 1 93 ? -0.612 -5.895 11.761 1.00 94.56 93 TYR A N 1
ATOM 717 C CA . TYR A 1 93 ? -1.032 -7.215 11.267 1.00 94.56 93 TYR A CA 1
ATOM 718 C C . TYR A 1 93 ? 0.057 -8.290 11.377 1.00 94.56 93 TYR A C 1
ATOM 720 O O . TYR A 1 93 ? -0.207 -9.451 11.096 1.00 94.56 93 TYR A O 1
ATOM 728 N N . GLY A 1 94 ? 1.291 -7.932 11.751 1.00 95.88 94 GLY A N 1
ATOM 729 C CA . GLY A 1 94 ? 2.410 -8.882 11.798 1.00 95.88 94 GLY A CA 1
ATOM 730 C C . GLY A 1 94 ? 2.960 -9.286 10.424 1.00 95.88 94 GLY A C 1
ATOM 731 O O . GLY A 1 94 ? 3.838 -10.144 10.363 1.00 95.88 94 GLY A O 1
ATOM 732 N N . LEU A 1 95 ? 2.489 -8.659 9.342 1.00 96.81 95 LEU A N 1
ATOM 733 C CA . LEU A 1 95 ? 2.871 -8.974 7.964 1.00 96.81 95 LEU A CA 1
ATOM 734 C C . LEU A 1 95 ? 4.110 -8.181 7.526 1.00 96.81 95 LEU A C 1
ATOM 736 O O . LEU A 1 95 ? 4.155 -6.961 7.683 1.00 96.81 95 LEU A O 1
ATOM 740 N N . ASP A 1 96 ? 5.098 -8.865 6.950 1.00 96.88 96 ASP A N 1
ATOM 741 C CA . ASP A 1 96 ? 6.250 -8.238 6.292 1.00 96.88 96 ASP A CA 1
ATOM 742 C C . ASP A 1 96 ? 5.904 -7.952 4.829 1.00 96.88 96 ASP A C 1
ATOM 744 O O . ASP A 1 96 ? 6.096 -8.805 3.970 1.00 96.88 96 ASP A O 1
ATOM 748 N N . CYS A 1 97 ? 5.355 -6.772 4.545 1.00 97.38 97 CYS A N 1
ATOM 749 C CA . CYS A 1 97 ? 5.046 -6.344 3.180 1.00 97.38 97 CYS A CA 1
ATOM 750 C C . CYS A 1 97 ? 6.201 -5.534 2.573 1.00 97.38 97 CYS A C 1
ATOM 752 O O . CYS A 1 97 ? 6.894 -4.811 3.288 1.00 97.38 97 CYS A O 1
ATOM 754 N N . ALA A 1 98 ? 6.375 -5.613 1.252 1.00 96.88 98 ALA A N 1
ATOM 755 C CA . ALA A 1 98 ? 7.416 -4.892 0.517 1.00 96.88 98 ALA A CA 1
ATOM 756 C C . ALA A 1 98 ? 7.198 -3.375 0.528 1.00 96.88 98 ALA A C 1
ATOM 758 O O . ALA A 1 98 ? 8.142 -2.594 0.588 1.00 96.88 98 ALA A O 1
ATOM 759 N N . GLY A 1 99 ? 5.933 -2.958 0.458 1.00 96.75 99 GLY A N 1
ATOM 760 C CA . GLY A 1 99 ? 5.553 -1.555 0.385 1.00 96.75 99 GLY A CA 1
ATOM 761 C C . GLY A 1 99 ? 4.180 -1.369 -0.246 1.00 96.75 99 GLY A C 1
ATOM 762 O O . GLY A 1 99 ? 3.400 -2.310 -0.375 1.00 96.75 99 GLY A O 1
ATOM 763 N N . TRP A 1 100 ? 3.861 -0.133 -0.617 1.00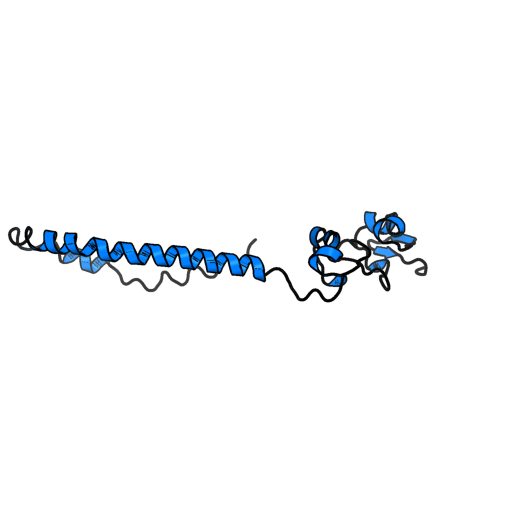 97.62 100 TRP A N 1
ATOM 764 C CA . TRP A 1 100 ? 2.589 0.205 -1.255 1.00 97.62 100 TRP A CA 1
ATOM 765 C C . TRP A 1 100 ? 2.701 0.104 -2.774 1.00 97.62 100 TRP A C 1
ATOM 767 O O . TRP A 1 100 ? 3.615 0.689 -3.343 1.00 97.62 100 TRP A O 1
ATOM 777 N N . GLY A 1 101 ? 1.758 -0.587 -3.417 1.00 96.31 101 GLY A N 1
ATOM 778 C CA . GLY A 1 101 ? 1.708 -0.752 -4.875 1.00 96.31 101 GLY A CA 1
ATOM 779 C C . GLY A 1 101 ? 0.833 0.277 -5.590 1.00 96.31 101 GLY A C 1
ATOM 780 O O . GLY A 1 101 ? 0.857 0.366 -6.806 1.00 96.31 101 GLY A O 1
ATOM 781 N N . GLY A 1 102 ? 0.068 1.084 -4.853 1.00 95.94 102 GLY A N 1
ATOM 782 C CA . GLY A 1 102 ? -0.833 2.093 -5.421 1.00 95.94 102 GLY A CA 1
ATOM 783 C C . GLY A 1 102 ? -2.287 1.874 -5.030 1.00 95.94 102 GLY A C 1
ATOM 784 O O . GLY A 1 102 ? -2.945 2.811 -4.578 1.00 95.94 102 GLY A O 1
ATOM 785 N N . SER A 1 103 ? -2.748 0.626 -5.097 1.00 95.50 103 SER A N 1
ATOM 786 C CA . SER A 1 103 ? -4.115 0.232 -4.725 1.00 95.50 103 SER A CA 1
ATOM 787 C C . SER A 1 103 ? -4.168 -0.815 -3.603 1.00 95.50 103 SER A C 1
ATOM 789 O O . SER A 1 103 ? -5.212 -0.993 -2.971 1.00 95.50 103 SER A O 1
ATOM 791 N N . TRP A 1 104 ? -3.060 -1.507 -3.337 1.00 96.44 104 TRP A N 1
ATOM 792 C CA . TRP A 1 104 ? -2.903 -2.443 -2.223 1.00 96.44 104 TRP A CA 1
ATOM 793 C C . TRP A 1 104 ? -1.446 -2.523 -1.759 1.00 96.44 104 TRP A C 1
ATOM 795 O O . TRP A 1 104 ? -0.539 -1.979 -2.393 1.00 96.44 104 TRP A O 1
ATOM 805 N N . CYS A 1 105 ? -1.229 -3.170 -0.615 1.00 97.25 105 CYS A N 1
ATOM 806 C CA . CYS A 1 105 ? 0.106 -3.452 -0.102 1.00 97.25 105 CYS A CA 1
ATOM 807 C C . CYS A 1 105 ? 0.704 -4.663 -0.828 1.00 97.25 105 CYS A C 1
ATOM 809 O O . CYS A 1 105 ? 0.040 -5.682 -1.006 1.00 97.25 105 CYS A O 1
ATOM 811 N N . VAL A 1 106 ? 1.957 -4.546 -1.244 1.00 97.50 106 VAL A N 1
ATOM 812 C CA . VAL A 1 106 ? 2.651 -5.513 -2.096 1.00 97.50 106 VAL A CA 1
ATOM 813 C C . VAL A 1 106 ? 3.391 -6.530 -1.220 1.00 97.50 106 VAL A C 1
ATOM 815 O O . VAL A 1 106 ? 4.075 -6.117 -0.276 1.00 97.50 106 VAL A O 1
ATOM 818 N N . PRO A 1 107 ? 3.268 -7.845 -1.476 1.00 97.00 107 PRO A N 1
ATOM 819 C CA . PRO A 1 107 ? 4.046 -8.852 -0.763 1.00 97.00 107 PRO A CA 1
ATOM 820 C C . PRO A 1 107 ? 5.532 -8.805 -1.179 1.00 97.00 107 PRO A C 1
ATOM 822 O O . PRO A 1 107 ? 5.851 -8.402 -2.294 1.00 97.00 107 PRO A O 1
ATOM 825 N N . PRO A 1 108 ? 6.464 -9.240 -0.315 1.00 95.50 108 PRO A N 1
ATOM 826 C CA . PRO A 1 108 ? 7.90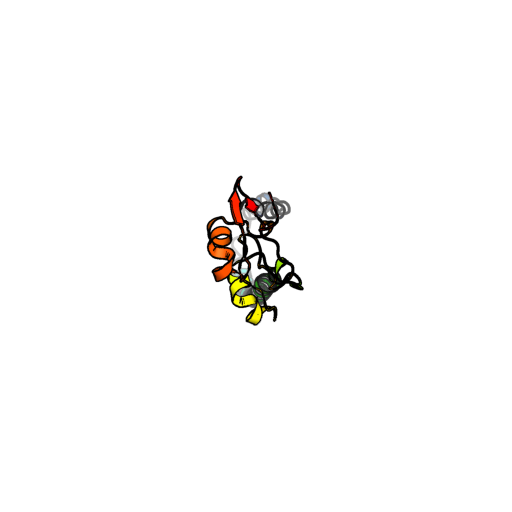6 -9.226 -0.592 1.00 95.50 108 PRO A CA 1
ATOM 827 C C . PRO A 1 108 ? 8.327 -10.220 -1.677 1.00 95.50 108 PRO A C 1
ATOM 829 O O . PRO A 1 108 ? 9.399 -10.081 -2.257 1.00 95.50 108 PRO A O 1
ATOM 832 N N . MET A 1 109 ? 7.504 -11.234 -1.945 1.00 92.69 109 MET A N 1
ATOM 833 C CA . MET A 1 109 ? 7.750 -12.250 -2.963 1.00 92.69 109 MET A CA 1
ATOM 834 C C . MET A 1 109 ? 6.468 -12.521 -3.743 1.00 92.69 109 MET A C 1
ATOM 836 O O . MET A 1 109 ? 5.376 -12.463 -3.183 1.00 92.69 109 MET A O 1
ATOM 840 N N . GLY A 1 110 ? 6.610 -12.849 -5.028 1.00 91.00 110 GLY A N 1
ATOM 841 C CA . GLY A 1 110 ? 5.487 -13.217 -5.897 1.00 91.00 110 GLY A CA 1
ATOM 842 C C . GLY A 1 110 ? 4.655 -12.045 -6.423 1.00 91.00 110 GLY A C 1
ATOM 843 O O . GLY A 1 110 ? 3.698 -12.282 -7.156 1.00 91.00 110 GLY A O 1
ATOM 844 N N . ALA A 1 111 ? 5.020 -10.808 -6.086 1.00 94.00 111 ALA A N 1
ATOM 845 C CA . ALA A 1 111 ? 4.429 -9.619 -6.680 1.00 94.00 111 ALA A CA 1
ATOM 846 C C . ALA A 1 111 ? 4.900 -9.421 -8.125 1.00 94.00 111 ALA A C 1
ATOM 848 O O . ALA A 1 111 ? 6.050 -9.717 -8.460 1.00 94.00 111 ALA A O 1
ATOM 849 N N . LYS A 1 112 ? 4.006 -8.901 -8.963 1.00 95.06 112 LYS A N 1
ATOM 850 C CA . LYS A 1 112 ? 4.264 -8.595 -10.371 1.00 95.06 112 LYS A CA 1
ATOM 851 C C . LYS A 1 112 ? 4.351 -7.089 -10.580 1.00 95.06 112 LYS A C 1
ATOM 853 O O . LYS A 1 112 ? 3.777 -6.318 -9.816 1.00 95.06 112 LYS A O 1
ATOM 858 N N . CYS A 1 113 ? 5.011 -6.670 -11.657 1.00 96.00 113 CYS A N 1
ATOM 859 C CA . CYS A 1 113 ? 5.041 -5.259 -12.039 1.00 96.00 113 CYS A CA 1
ATOM 860 C C . CYS A 1 113 ? 3.632 -4.721 -12.316 1.00 96.00 113 CYS A C 1
ATOM 862 O O . CYS A 1 113 ? 3.304 -3.657 -11.803 1.00 96.00 113 CYS A O 1
ATOM 864 N N . SER A 1 114 ? 2.757 -5.519 -12.939 1.00 94.31 114 SER A N 1
ATOM 865 C CA . SER A 1 114 ? 1.335 -5.203 -13.152 1.00 94.31 114 SER A CA 1
ATOM 866 C C . SER A 1 114 ? 0.547 -4.896 -11.864 1.00 94.31 114 SER A C 1
ATOM 868 O O . SER A 1 114 ? -0.529 -4.306 -11.916 1.00 94.31 114 SER A O 1
ATOM 870 N N . ASP A 1 115 ? 1.052 -5.287 -10.684 1.00 94.38 115 ASP A N 1
ATOM 871 C CA . ASP A 1 115 ? 0.419 -4.960 -9.398 1.00 94.38 115 ASP A CA 1
ATOM 872 C C . ASP A 1 115 ? 0.696 -3.513 -8.949 1.00 94.38 115 ASP A C 1
ATOM 874 O O . ASP A 1 115 ? 0.047 -2.999 -8.030 1.00 94.38 115 ASP A O 1
ATOM 878 N N . LEU A 1 116 ? 1.673 -2.849 -9.572 1.00 96.69 116 LEU A N 1
ATOM 879 C CA . LEU A 1 116 ? 1.997 -1.454 -9.321 1.00 96.69 116 LEU A CA 1
ATOM 880 C C . LEU A 1 116 ? 1.079 -0.585 -10.173 1.00 96.69 116 LEU A C 1
ATOM 882 O O . LEU A 1 116 ? 1.284 -0.437 -11.368 1.00 96.69 116 LEU A O 1
ATOM 886 N N . THR A 1 117 ? 0.076 0.025 -9.548 1.00 96.56 117 THR A N 1
ATOM 887 C CA . THR A 1 117 ? -0.959 0.817 -10.234 1.00 96.56 117 THR A CA 1
ATOM 888 C C . THR A 1 117 ? -0.637 2.309 -10.305 1.00 96.56 117 THR A C 1
ATOM 890 O O . THR A 1 117 ? -1.460 3.105 -10.755 1.00 96.56 117 THR A O 1
ATOM 893 N N . LEU A 1 118 ? 0.544 2.719 -9.828 1.00 96.62 118 LEU A N 1
ATOM 894 C CA . LEU A 1 118 ? 0.998 4.106 -9.871 1.00 96.62 118 LEU A CA 1
ATOM 895 C C . LEU A 1 118 ? 2.312 4.234 -10.654 1.00 96.62 118 LEU A C 1
ATOM 897 O O . LEU A 1 118 ? 3.298 3.592 -10.274 1.00 96.62 118 LEU A O 1
ATOM 901 N N . PRO A 1 119 ? 2.391 5.150 -11.639 1.00 96.81 119 PRO A N 1
ATOM 902 C CA . PRO A 1 119 ? 3.578 5.318 -12.478 1.00 96.81 119 PRO A CA 1
ATOM 903 C C . PRO A 1 119 ? 4.819 5.663 -11.656 1.00 96.81 119 PRO A C 1
ATOM 905 O O . PRO A 1 119 ? 5.886 5.094 -11.851 1.00 96.81 119 PRO A O 1
ATOM 908 N N . THR A 1 120 ? 4.676 6.528 -10.649 1.00 96.25 120 THR A N 1
ATOM 909 C CA . THR A 1 120 ? 5.790 6.926 -9.775 1.00 96.25 120 THR A CA 1
ATOM 910 C C . THR A 1 120 ? 6.346 5.774 -8.941 1.00 96.25 120 THR A C 1
ATOM 912 O O . THR A 1 120 ? 7.531 5.790 -8.602 1.00 96.25 120 THR A O 1
ATOM 915 N N . ILE A 1 121 ? 5.513 4.787 -8.602 1.00 96.75 121 ILE A N 1
ATOM 916 C CA . ILE A 1 121 ? 5.931 3.587 -7.873 1.00 96.75 121 ILE A CA 1
ATOM 917 C C . ILE A 1 121 ? 6.576 2.604 -8.840 1.00 96.75 121 ILE A C 1
ATOM 919 O O . ILE A 1 121 ? 7.634 2.084 -8.518 1.00 96.75 121 ILE A O 1
ATOM 923 N N . CYS A 1 122 ? 6.001 2.414 -10.029 1.00 97.31 122 CYS A N 1
ATOM 924 C CA . CYS A 1 122 ? 6.569 1.564 -11.070 1.00 97.31 122 CYS A CA 1
ATOM 925 C C . CYS A 1 122 ? 7.980 2.008 -11.487 1.00 97.31 122 CYS A C 1
ATOM 927 O O . CYS A 1 122 ? 8.922 1.215 -11.443 1.00 97.31 122 CYS A O 1
ATOM 929 N N . THR A 1 123 ? 8.158 3.298 -11.801 1.00 96.31 123 THR A N 1
ATOM 930 C CA . THR A 1 123 ? 9.459 3.867 -12.191 1.00 96.31 123 THR A CA 1
ATOM 931 C C . THR A 1 123 ? 10.513 3.719 -11.091 1.00 96.31 123 THR A C 1
ATOM 933 O O . THR A 1 123 ? 11.685 3.537 -11.391 1.00 96.31 123 THR A O 1
ATOM 936 N N . ASN A 1 124 ? 10.104 3.763 -9.819 1.00 96.12 124 ASN A N 1
ATOM 937 C CA . ASN A 1 124 ? 10.999 3.622 -8.664 1.00 96.12 124 ASN A CA 1
ATOM 938 C C . ASN A 1 124 ? 10.778 2.289 -7.929 1.00 96.12 124 ASN A C 1
ATOM 940 O O . ASN A 1 124 ? 10.947 2.213 -6.709 1.00 96.12 124 ASN A O 1
ATOM 944 N N . SER A 1 125 ? 10.361 1.248 -8.650 1.00 96.00 125 SER A N 1
ATOM 945 C CA . SER A 1 125 ? 9.948 -0.041 -8.078 1.00 96.00 125 SER A CA 1
ATOM 946 C C . SER A 1 125 ? 11.055 -0.670 -7.234 1.00 96.00 125 SER A C 1
ATOM 948 O O . SER A 1 125 ? 10.802 -1.128 -6.117 1.00 96.00 125 SER A O 1
ATOM 950 N N . GLN A 1 126 ? 12.303 -0.570 -7.691 1.00 95.31 126 GLN A N 1
ATOM 951 C CA . GLN A 1 126 ? 13.456 -1.127 -6.988 1.00 95.31 126 GLN A CA 1
ATOM 952 C C . GLN A 1 126 ? 13.655 -0.498 -5.603 1.00 95.31 126 GLN A C 1
ATOM 954 O O . GLN A 1 126 ? 13.937 -1.202 -4.638 1.00 95.31 126 GLN A O 1
ATOM 959 N N . GLU A 1 127 ? 13.483 0.818 -5.485 1.00 94.88 127 GLU A N 1
ATOM 960 C CA . GLU A 1 127 ? 13.665 1.538 -4.219 1.00 94.88 127 GLU A CA 1
ATOM 961 C C . GLU A 1 127 ? 12.438 1.436 -3.308 1.00 94.88 127 GLU A C 1
ATOM 963 O O . GLU A 1 127 ? 12.561 1.435 -2.084 1.00 94.88 127 GLU A O 1
ATOM 968 N N . ARG A 1 128 ? 11.237 1.391 -3.897 1.00 94.25 128 ARG A N 1
ATOM 969 C CA . ARG A 1 128 ? 9.965 1.479 -3.164 1.00 94.25 128 ARG A CA 1
ATOM 970 C C . ARG A 1 128 ? 9.470 0.137 -2.649 1.00 94.25 128 ARG A C 1
ATOM 972 O O . ARG A 1 128 ? 8.886 0.095 -1.570 1.00 94.25 128 ARG A O 1
ATOM 979 N N . VAL A 1 129 ? 9.637 -0.911 -3.448 1.00 94.88 129 VAL A N 1
ATOM 980 C CA . VAL A 1 129 ? 9.082 -2.249 -3.199 1.00 94.88 129 VAL A CA 1
ATOM 981 C C . VAL A 1 129 ? 10.096 -3.366 -3.485 1.00 94.88 129 VAL A C 1
ATOM 983 O O . VAL A 1 129 ? 9.756 -4.536 -3.366 1.00 94.88 129 VAL A O 1
ATOM 986 N N . GLY A 1 130 ? 11.347 -3.035 -3.826 1.00 94.50 130 GLY A N 1
ATOM 987 C CA . GLY A 1 130 ? 12.426 -4.019 -3.955 1.00 94.50 130 GLY A CA 1
ATOM 988 C C . GLY A 1 130 ? 12.346 -4.919 -5.190 1.00 94.50 130 GLY A C 1
ATOM 989 O O . GLY A 1 130 ? 12.969 -5.978 -5.186 1.00 94.50 130 GLY A O 1
ATOM 990 N N . MET A 1 131 ? 11.599 -4.528 -6.227 1.00 93.94 131 MET A N 1
ATOM 991 C CA . MET A 1 131 ? 11.480 -5.288 -7.481 1.00 93.94 131 MET A CA 1
ATOM 992 C C . MET A 1 131 ? 11.952 -4.472 -8.681 1.00 93.94 131 MET A C 1
ATOM 994 O O . MET A 1 131 ? 11.852 -3.249 -8.677 1.00 93.94 131 MET A O 1
ATOM 998 N N . THR A 1 132 ? 12.428 -5.146 -9.723 1.00 95.19 132 THR A N 1
ATOM 999 C CA . THR A 1 132 ? 12.873 -4.501 -10.962 1.00 95.19 132 THR A CA 1
ATOM 1000 C C . THR A 1 132 ? 11.773 -4.582 -12.020 1.00 95.19 132 THR A C 1
ATOM 1002 O O . THR A 1 132 ? 11.445 -5.676 -12.473 1.00 95.19 132 THR A O 1
ATOM 1005 N N . CYS A 1 133 ? 11.229 -3.433 -12.426 1.00 95.75 133 CYS A N 1
ATOM 1006 C CA . CYS A 1 133 ? 10.268 -3.313 -13.529 1.00 95.75 133 CYS A CA 1
ATOM 1007 C C . CYS A 1 133 ? 10.874 -2.551 -14.715 1.00 95.75 133 CYS A C 1
ATOM 1009 O O . CYS A 1 133 ? 11.775 -1.732 -14.528 1.00 95.75 133 CYS A O 1
ATOM 1011 N N . LYS A 1 134 ? 10.380 -2.819 -15.932 1.00 95.44 134 LYS A N 1
ATOM 1012 C CA . LYS A 1 134 ? 10.877 -2.225 -17.190 1.00 95.44 134 LYS A CA 1
ATOM 1013 C C . LYS A 1 134 ? 10.488 -0.750 -17.308 1.00 95.44 134 LYS A C 1
ATOM 1015 O O . LYS A 1 134 ? 11.265 0.057 -17.812 1.00 95.44 134 LYS A O 1
ATOM 1020 N N . GLY A 1 135 ? 9.323 -0.387 -16.778 1.00 94.94 135 GLY A N 1
ATOM 1021 C CA . GLY A 1 135 ? 8.832 0.985 -16.765 1.00 94.94 135 GLY A CA 1
ATOM 1022 C C . GLY A 1 135 ? 7.313 1.050 -16.833 1.00 94.94 135 GLY A C 1
ATOM 1023 O O . GLY A 1 135 ? 6.635 0.038 -16.687 1.00 94.94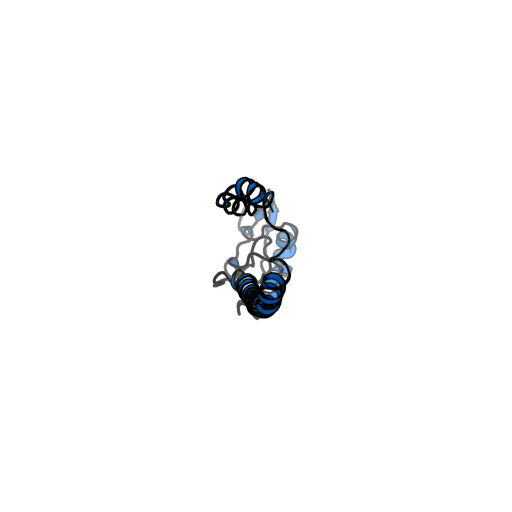 135 GLY A O 1
ATOM 1024 N N . TRP A 1 136 ? 6.796 2.261 -17.026 1.00 96.44 136 TRP A N 1
ATOM 1025 C CA . TRP A 1 136 ? 5.368 2.518 -17.193 1.00 96.44 136 TRP A CA 1
ATOM 1026 C C . TRP A 1 136 ? 5.060 2.777 -18.668 1.00 96.44 136 TRP A C 1
ATOM 1028 O O . TRP A 1 136 ? 5.648 3.691 -19.250 1.00 96.44 136 TRP A O 1
ATOM 1038 N N . GLU A 1 137 ? 4.146 2.006 -19.247 1.00 95.38 137 GLU A N 1
ATOM 1039 C CA . GLU A 1 137 ? 3.731 2.077 -20.651 1.00 95.38 137 GLU A CA 1
ATOM 1040 C C . GLU A 1 137 ? 2.233 1.760 -20.753 1.00 95.38 137 GLU A C 1
ATOM 1042 O O . GLU A 1 137 ? 1.734 0.939 -19.995 1.00 95.38 137 GLU A O 1
ATOM 1047 N N . ASP A 1 138 ? 1.501 2.453 -21.632 1.00 94.25 138 ASP A N 1
ATOM 1048 C CA . ASP A 1 138 ? 0.063 2.227 -21.873 1.00 94.25 138 ASP A CA 1
ATOM 1049 C C . ASP A 1 138 ? -0.822 2.133 -20.608 1.00 94.25 138 ASP A C 1
ATOM 1051 O O . ASP A 1 138 ? -1.757 1.341 -20.530 1.00 94.25 138 ASP A O 1
ATOM 1055 N N . ASP A 1 139 ? -0.544 2.986 -19.614 1.00 94.56 139 ASP A N 1
ATOM 1056 C CA . ASP A 1 139 ? -1.229 3.016 -18.309 1.00 94.56 139 ASP A CA 1
ATOM 1057 C C . ASP A 1 139 ? -1.040 1.753 -17.441 1.00 94.56 139 ASP A C 1
ATOM 1059 O O . ASP A 1 139 ? -1.773 1.546 -16.468 1.00 94.56 139 ASP A O 1
ATOM 1063 N N . GLU A 1 140 ? -0.008 0.959 -17.727 1.00 95.38 140 GLU A N 1
ATOM 1064 C CA . GLU A 1 140 ? 0.379 -0.229 -16.972 1.00 95.38 140 GLU A CA 1
ATOM 1065 C C . GLU A 1 140 ? 1.885 -0.243 -16.647 1.00 95.38 140 GLU A C 1
ATOM 1067 O O . GLU A 1 140 ? 2.715 0.432 -17.261 1.00 95.38 140 GLU A O 1
ATOM 1072 N N . CYS A 1 141 ? 2.250 -0.986 -15.602 1.00 96.56 141 CYS A N 1
ATOM 1073 C CA . CYS A 1 141 ? 3.637 -1.187 -15.211 1.00 96.56 141 CYS A CA 1
ATOM 1074 C C . CYS A 1 141 ? 4.168 -2.505 -15.778 1.00 96.56 141 CYS A C 1
ATOM 1076 O O . CYS A 1 141 ? 3.743 -3.583 -15.360 1.00 96.56 141 CYS A O 1
ATOM 1078 N N . MET A 1 142 ? 5.144 -2.406 -16.676 1.00 96.75 142 MET A N 1
ATOM 1079 C CA . MET A 1 142 ? 5.649 -3.530 -17.458 1.00 96.75 142 MET A CA 1
ATOM 1080 C C . MET A 1 142 ? 6.720 -4.320 -16.705 1.00 96.75 142 MET A C 1
ATOM 1082 O O . MET A 1 142 ? 7.647 -3.758 -16.098 1.00 96.75 142 MET A O 1
ATOM 1086 N N . GLY A 1 143 ? 6.606 -5.644 -16.767 1.00 93.94 143 GLY A N 1
ATOM 1087 C CA . GLY A 1 143 ? 7.618 -6.579 -16.297 1.00 93.94 143 GLY A CA 1
ATOM 1088 C C . GLY A 1 143 ? 8.878 -6.587 -17.173 1.00 93.94 143 GLY A C 1
ATOM 1089 O O . GLY A 1 143 ? 8.865 -6.108 -18.305 1.00 93.94 143 GLY A O 1
ATOM 1090 N N . PRO A 1 144 ? 9.999 -7.131 -16.668 1.00 89.50 144 PRO A N 1
ATOM 1091 C CA . PRO A 1 144 ? 11.230 -7.266 -17.448 1.00 89.50 144 PRO A CA 1
ATOM 1092 C C . PRO A 1 144 ? 11.106 -8.249 -18.624 1.00 89.50 144 PRO A C 1
ATOM 1094 O O . PRO A 1 144 ? 11.861 -8.119 -19.582 1.00 89.50 144 PRO A O 1
ATOM 1097 N N . ASP A 1 145 ? 10.166 -9.196 -18.554 1.00 85.69 145 ASP A N 1
ATOM 1098 C CA . ASP A 1 145 ? 9.962 -10.259 -19.551 1.00 85.69 145 ASP A CA 1
ATOM 1099 C C . ASP A 1 145 ? 8.787 -9.979 -20.514 1.00 85.69 145 ASP A C 1
ATOM 1101 O O . ASP A 1 145 ? 8.379 -10.862 -21.268 1.00 85.69 145 ASP A O 1
ATOM 1105 N N . GLU A 1 146 ? 8.204 -8.778 -20.462 1.00 75.31 146 GLU A N 1
ATOM 1106 C CA . GLU A 1 146 ? 7.097 -8.356 -21.328 1.00 75.31 146 GLU A CA 1
ATOM 1107 C C . GLU A 1 146 ? 7.661 -7.488 -22.466 1.00 75.31 146 GLU A C 1
ATOM 1109 O O . GLU A 1 146 ? 8.174 -6.387 -22.234 1.00 75.31 146 GLU A O 1
ATOM 1114 N N . ASP A 1 147 ? 7.632 -8.029 -23.688 1.00 58.41 147 ASP A N 1
ATOM 1115 C CA . ASP A 1 147 ? 8.115 -7.414 -24.935 1.00 58.41 147 ASP A CA 1
ATOM 1116 C C . ASP A 1 147 ? 6.974 -7.086 -25.902 1.00 58.41 147 ASP A C 1
ATOM 1118 O O . ASP A 1 147 ? 6.039 -7.914 -26.032 1.00 58.41 147 ASP A O 1
#

Sequence (147 aa):
WAQARSRVDSVLHCLPPLRSLLRLLAEGERMAFMSRAVLFLLALPAAAAWAAELLDAAALVQQRLTTEEGTRDVGKCEDIRELTRCQKSKKTYGLDCAGWGGSWCVPPMGAKCSDLTLPTICTNSQERVGMTCKGWEDDECMGPDED

Radius of gyration: 32.11 Å; chains: 1; bounding box: 80×40×70 Å

Secondary structure (DSSP, 8-state):
--SS-TTSTTSGGG---TTSGGGSSSSS-TTSHHHHHHHHHTTHHHHHHHHHHHHHHHHHHHHHHHHHTT-----SGGG---HHHHHTHHHHH-----EE-SSSEEPSSS--GGG---HHHHHTHHHHTS----EEETTEEE-TT--

Foldseek 3Di:
DPPDPPPPPPPPPPDDPPPVVVVVVPDDDPPPPPPVVVVVVVPPVVVVVVVVVVVVVVVVVVVVVVVPVPDDPCPAFQVAQDQVCLVCVCVPPVADFQHDLPGTTHRLPPDDQQSRQDQVCLQVVCVGRNDDWPGDDPSGTHHPPHD

pLDDT: mean 74.17, std 21.6, range [41.28, 97.62]

Organism: Alexandrium catenella (NCBI:txid2925)